Protein AF-A0A382BCA7-F1 (afdb_monomer_lite)

Structure (mmCIF, N/CA/C/O backbone):
data_AF-A0A382BCA7-F1
#
_entry.id   AF-A0A382BCA7-F1
#
loop_
_atom_site.group_PDB
_atom_site.id
_atom_site.type_symbol
_atom_site.label_atom_id
_atom_site.label_alt_id
_atom_site.label_comp_id
_atom_site.label_asym_id
_atom_site.label_entity_id
_atom_site.label_seq_id
_atom_site.pdbx_PDB_ins_code
_atom_site.Cartn_x
_atom_site.Cartn_y
_atom_site.Cartn_z
_atom_site.occupancy
_atom_site.B_iso_or_equiv
_atom_site.auth_seq_id
_atom_site.auth_comp_id
_atom_site.auth_asym_id
_atom_site.auth_atom_id
_atom_site.pdbx_PDB_model_num
ATOM 1 N N . MET A 1 1 ? -9.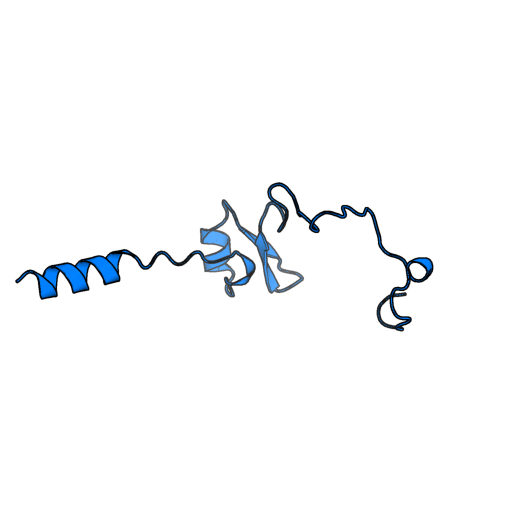547 7.074 40.753 1.00 63.34 1 MET A N 1
ATOM 2 C CA . MET A 1 1 ? -10.694 7.235 39.832 1.00 63.34 1 MET A CA 1
ATOM 3 C C . MET A 1 1 ? -10.305 7.987 38.559 1.00 63.34 1 MET A C 1
ATOM 5 O O . MET A 1 1 ? -10.296 7.360 37.513 1.00 63.34 1 MET A O 1
ATOM 9 N N . LEU A 1 2 ? -9.866 9.254 38.625 1.00 68.81 2 LEU A N 1
ATOM 10 C CA . LEU A 1 2 ? -9.496 10.051 37.434 1.00 68.81 2 LEU A CA 1
ATOM 11 C C . LEU A 1 2 ? -8.390 9.418 36.555 1.00 68.81 2 LEU A C 1
ATOM 13 O O . LEU A 1 2 ? -8.484 9.434 35.334 1.00 68.81 2 LEU A O 1
ATOM 17 N N . LYS A 1 3 ? -7.383 8.779 37.171 1.00 72.94 3 LYS A N 1
ATOM 18 C CA . LYS A 1 3 ? -6.295 8.088 36.448 1.00 72.94 3 LYS A CA 1
ATOM 19 C C . LYS A 1 3 ? -6.772 6.899 35.598 1.00 72.94 3 LYS A C 1
ATOM 21 O O . LYS A 1 3 ? -6.222 6.673 34.531 1.00 72.94 3 LYS A O 1
ATOM 26 N N . LEU A 1 4 ? -7.799 6.169 36.043 1.00 78.62 4 LEU A N 1
ATOM 27 C CA . LEU A 1 4 ? -8.359 5.025 35.306 1.00 78.62 4 LEU A CA 1
ATOM 28 C C . LEU A 1 4 ? -9.187 5.488 34.100 1.00 78.62 4 LEU A C 1
ATOM 30 O O . LEU A 1 4 ? -9.115 4.883 33.038 1.00 78.62 4 LEU A O 1
ATOM 34 N N . ILE A 1 5 ? -9.904 6.607 34.248 1.00 84.00 5 ILE A N 1
ATOM 35 C CA . ILE A 1 5 ? -10.655 7.249 33.158 1.00 84.00 5 ILE A CA 1
ATOM 36 C C . ILE A 1 5 ? -9.694 7.748 32.070 1.00 84.00 5 ILE A C 1
ATOM 38 O O . ILE A 1 5 ? -9.959 7.570 30.888 1.00 84.00 5 ILE A O 1
ATOM 42 N N . SER A 1 6 ? -8.544 8.302 32.468 1.00 80.44 6 SER A N 1
ATOM 43 C CA . SER A 1 6 ? -7.510 8.758 31.532 1.00 80.44 6 SER A CA 1
ATOM 44 C C . SER A 1 6 ? -6.914 7.621 30.692 1.00 80.44 6 SER A C 1
ATOM 46 O O . SER A 1 6 ? -6.655 7.809 29.509 1.00 80.44 6 SER A O 1
ATOM 48 N N . ILE A 1 7 ? -6.706 6.443 31.290 1.00 84.00 7 ILE A N 1
ATOM 49 C CA . ILE A 1 7 ? -6.184 5.257 30.589 1.00 84.00 7 ILE A CA 1
ATOM 50 C C . ILE A 1 7 ? -7.231 4.700 29.615 1.00 84.00 7 ILE A C 1
ATOM 52 O O . ILE A 1 7 ? -6.891 4.334 28.494 1.00 84.00 7 ILE A O 1
ATOM 56 N N . LEU A 1 8 ? -8.508 4.693 30.012 1.00 84.31 8 LEU A N 1
ATOM 57 C CA . LEU A 1 8 ? -9.613 4.259 29.155 1.00 84.31 8 LEU A CA 1
ATOM 58 C C . LEU A 1 8 ? -9.760 5.150 27.909 1.00 84.31 8 LEU A C 1
ATOM 60 O O . LEU A 1 8 ? -10.003 4.642 26.820 1.00 84.31 8 LEU A O 1
ATOM 64 N N . LEU A 1 9 ? -9.561 6.465 28.054 1.00 82.88 9 LEU A N 1
ATOM 65 C CA . LEU A 1 9 ? -9.648 7.414 26.941 1.00 82.88 9 LEU A CA 1
ATOM 66 C C . LEU A 1 9 ? -8.549 7.195 25.884 1.00 82.88 9 LEU A C 1
ATOM 68 O O . LEU A 1 9 ? -8.814 7.306 24.694 1.00 82.88 9 LEU A O 1
ATOM 72 N N . LEU A 1 10 ? -7.329 6.851 26.313 1.00 80.50 10 LEU A N 1
ATOM 73 C CA . LEU A 1 10 ? -6.192 6.580 25.419 1.00 80.50 10 LEU A CA 1
ATOM 74 C C . LEU A 1 10 ? -6.388 5.313 24.576 1.00 80.50 10 LEU A C 1
ATOM 76 O O . LEU A 1 10 ? -5.918 5.245 23.440 1.00 80.50 10 LEU A O 1
ATOM 80 N N . PHE A 1 11 ? -7.107 4.327 25.112 1.00 78.06 11 PHE A N 1
ATOM 81 C CA . PHE A 1 11 ? -7.422 3.092 24.397 1.00 78.06 11 PHE A CA 1
ATOM 82 C C . PHE A 1 11 ? -8.472 3.307 23.295 1.00 78.06 11 PHE A C 1
ATOM 84 O O . PHE A 1 11 ? -8.453 2.623 22.280 1.00 78.06 11 PHE A O 1
ATOM 91 N N . LEU A 1 12 ? -9.360 4.290 23.470 1.00 77.88 12 LEU A N 1
ATOM 92 C CA . LEU A 1 12 ? -10.404 4.642 22.500 1.00 77.88 12 LEU A CA 1
ATOM 93 C C . LEU A 1 12 ? -9.886 5.493 21.325 1.00 77.88 12 LEU A C 1
ATOM 95 O O . LEU A 1 12 ? -10.599 5.662 20.343 1.00 77.88 12 LEU A O 1
ATOM 99 N N . LEU A 1 13 ? -8.662 6.024 21.413 1.00 76.62 13 LEU A N 1
ATOM 100 C CA . LEU A 1 13 ? -8.033 6.862 20.380 1.00 76.62 13 LEU A CA 1
ATOM 101 C C . LEU A 1 13 ? -7.280 6.061 19.304 1.00 76.62 13 LEU A C 1
ATOM 103 O O . LEU A 1 13 ? -6.679 6.654 18.413 1.00 76.62 13 LEU A O 1
ATOM 107 N N . GLN A 1 14 ? -7.283 4.730 19.380 1.00 68.62 14 GLN A N 1
ATOM 108 C CA . GLN A 1 14 ? -6.581 3.885 18.417 1.00 68.62 14 GLN A CA 1
ATOM 109 C C . GLN A 1 14 ? -7.463 3.682 17.175 1.00 68.62 14 GLN A C 1
ATOM 111 O O . GLN A 1 14 ? -8.177 2.688 17.068 1.00 68.62 14 GLN A O 1
ATOM 116 N N . ILE A 1 15 ? -7.446 4.645 16.255 1.00 67.56 15 ILE A N 1
ATOM 117 C CA . ILE A 1 15 ? -8.003 4.468 14.909 1.00 67.56 15 ILE A CA 1
ATOM 118 C C . ILE A 1 15 ? -6.834 4.075 14.008 1.00 67.56 15 ILE A C 1
ATOM 120 O O . ILE A 1 15 ? -5.905 4.859 13.828 1.00 67.56 15 ILE A O 1
ATOM 124 N N . ILE A 1 16 ? -6.858 2.849 13.490 1.00 64.06 16 ILE A N 1
ATOM 125 C CA . ILE A 1 16 ? -5.872 2.353 12.527 1.00 64.06 16 ILE A CA 1
ATOM 126 C C . ILE A 1 16 ? -6.541 2.436 11.157 1.00 64.06 16 ILE A C 1
ATOM 128 O O . ILE A 1 16 ? -7.598 1.835 10.965 1.00 64.06 16 ILE A O 1
ATOM 132 N N . TYR A 1 17 ? -5.967 3.212 10.243 1.00 64.38 17 TYR A N 1
ATOM 133 C CA . TYR A 1 17 ? -6.370 3.215 8.840 1.00 64.38 17 TYR A CA 1
ATOM 134 C C . TYR A 1 17 ? -5.520 2.156 8.140 1.00 64.38 17 TYR A C 1
ATOM 136 O O . TYR A 1 17 ? -4.295 2.235 8.211 1.00 64.38 17 TYR A O 1
ATOM 144 N N . ALA A 1 18 ? -6.156 1.136 7.570 1.00 66.19 18 ALA A N 1
ATOM 145 C CA . ALA A 1 18 ? -5.471 0.163 6.728 1.00 66.19 18 ALA A CA 1
ATOM 146 C C . ALA A 1 18 ? -5.588 0.648 5.288 1.00 66.19 18 ALA A C 1
ATOM 148 O O . ALA A 1 18 ? -6.698 0.943 4.840 1.00 66.19 18 ALA A O 1
ATOM 149 N N . ASP A 1 19 ? -4.460 0.768 4.601 1.00 79.81 19 ASP A N 1
ATOM 150 C CA . ASP A 1 19 ? -4.471 1.055 3.175 1.00 79.81 19 ASP A CA 1
ATOM 151 C C . ASP A 1 19 ? -4.768 -0.245 2.405 1.00 79.81 19 ASP A C 1
ATOM 153 O O . ASP A 1 19 ? -4.496 -1.340 2.909 1.00 79.81 19 ASP A O 1
ATOM 157 N N . CYS A 1 20 ? -5.333 -0.169 1.197 1.00 85.31 20 CYS A N 1
ATOM 158 C CA . CYS A 1 20 ? -5.631 -1.378 0.410 1.00 85.31 20 CYS A CA 1
ATOM 159 C C . CYS A 1 20 ? -4.396 -2.294 0.233 1.00 85.31 20 CYS A C 1
ATOM 161 O O . CYS A 1 20 ? -4.539 -3.503 0.426 1.00 85.31 20 CYS A O 1
ATOM 163 N N . PRO A 1 21 ? -3.173 -1.768 -0.009 1.00 82.50 21 PRO A N 1
ATOM 164 C CA . PRO A 1 21 ? -1.953 -2.578 -0.100 1.00 82.50 21 PRO A CA 1
ATOM 165 C C . PRO A 1 21 ? -1.570 -3.333 1.181 1.00 82.50 21 PRO A C 1
ATOM 167 O O . PRO A 1 21 ? -0.828 -4.314 1.109 1.00 82.50 21 PRO A O 1
ATOM 170 N N . ASP A 1 22 ? -2.065 -2.912 2.350 1.00 85.25 22 ASP A N 1
ATOM 171 C CA . ASP A 1 22 ? -1.825 -3.613 3.617 1.00 85.25 22 ASP A CA 1
ATOM 172 C C . ASP A 1 22 ? -2.662 -4.903 3.729 1.00 85.25 22 ASP A C 1
ATOM 174 O O . ASP A 1 22 ? -2.414 -5.750 4.596 1.00 85.25 22 ASP A O 1
ATOM 178 N N . ILE A 1 23 ? -3.659 -5.078 2.853 1.00 87.69 23 ILE A N 1
ATOM 179 C CA . ILE A 1 23 ? -4.542 -6.241 2.821 1.00 87.69 23 ILE A CA 1
ATOM 180 C C . ILE A 1 23 ? -3.899 -7.355 1.986 1.00 87.69 23 ILE A C 1
ATOM 182 O O . ILE A 1 23 ? -3.880 -7.332 0.757 1.00 87.69 23 ILE A O 1
ATOM 186 N N . LEU A 1 24 ? -3.402 -8.381 2.679 1.00 88.00 24 LEU A N 1
ATOM 187 C CA . LEU A 1 24 ? -2.651 -9.491 2.078 1.00 88.00 24 LEU A CA 1
ATOM 188 C C . LEU A 1 24 ? -3.521 -10.676 1.630 1.00 88.00 2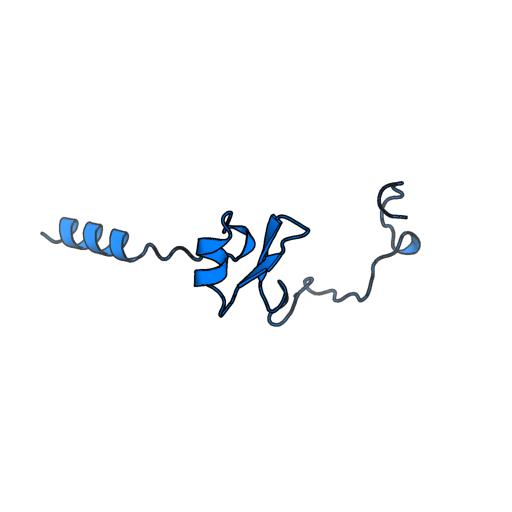4 LEU A C 1
ATOM 190 O O . LEU A 1 24 ? -2.989 -11.664 1.120 1.00 88.00 24 LEU A O 1
ATOM 194 N N . ASP A 1 25 ? -4.835 -10.623 1.851 1.00 88.88 25 ASP A N 1
ATOM 195 C CA . ASP A 1 25 ? -5.743 -11.713 1.508 1.00 88.88 25 ASP A CA 1
ATOM 196 C C . ASP A 1 25 ? -6.947 -11.244 0.683 1.00 88.88 25 ASP A C 1
ATOM 198 O O . ASP A 1 25 ? -7.532 -10.185 0.917 1.00 88.88 25 ASP A O 1
ATOM 202 N N . GLN A 1 26 ? -7.324 -12.074 -0.290 1.00 90.69 26 GLN A N 1
ATOM 203 C CA . GLN A 1 26 ? -8.391 -11.775 -1.240 1.00 90.69 26 GLN A CA 1
ATOM 204 C C . GLN A 1 26 ? -9.750 -11.569 -0.558 1.00 90.69 26 GLN A C 1
ATOM 206 O O . GLN A 1 26 ? -10.496 -10.679 -0.950 1.00 90.69 26 GLN A O 1
ATOM 211 N N . ALA A 1 27 ? -10.081 -12.363 0.463 1.00 93.31 27 ALA A N 1
ATOM 212 C CA . ALA A 1 27 ? -11.397 -12.306 1.096 1.00 93.31 27 ALA A CA 1
ATOM 213 C C . ALA A 1 27 ? -11.595 -10.994 1.873 1.00 93.31 27 ALA A C 1
ATOM 215 O O . ALA A 1 27 ? -12.664 -10.389 1.819 1.00 93.31 27 ALA A O 1
ATOM 216 N N . THR A 1 28 ? -10.553 -10.530 2.560 1.00 89.38 28 THR A N 1
ATOM 217 C CA . THR A 1 28 ? -10.535 -9.232 3.233 1.00 89.38 28 THR A CA 1
ATOM 218 C C . THR A 1 28 ? -10.502 -8.094 2.218 1.00 89.38 28 THR A C 1
ATOM 220 O O . THR A 1 28 ? -11.157 -7.081 2.439 1.00 89.38 28 THR A O 1
ATOM 223 N N . CYS A 1 29 ? -9.811 -8.254 1.086 1.00 91.31 29 CYS A N 1
ATOM 224 C CA . CYS A 1 29 ? -9.810 -7.247 0.023 1.00 91.31 29 CYS A CA 1
A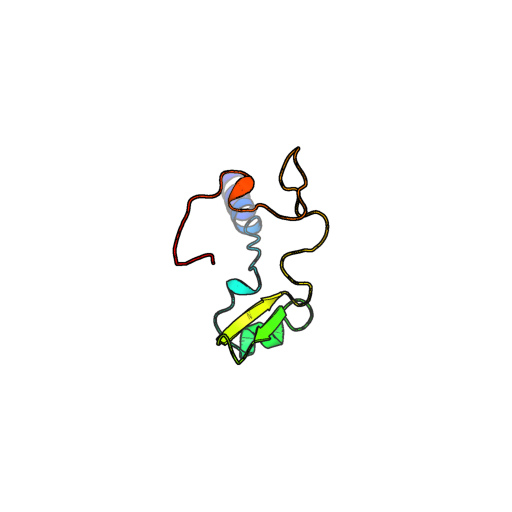TOM 225 C C . CYS A 1 29 ? -11.215 -7.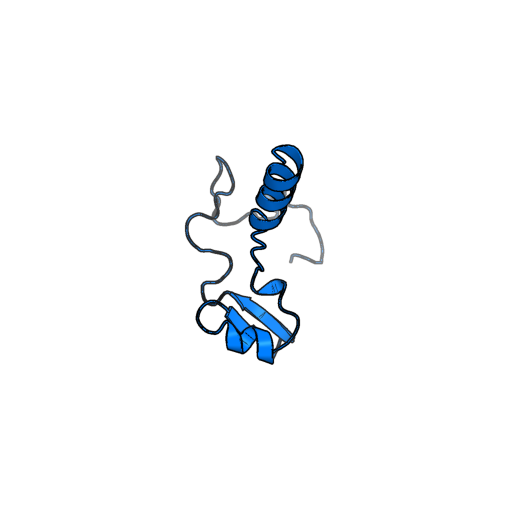062 -0.573 1.00 91.31 29 CYS A C 1
ATOM 227 O O . CYS A 1 29 ? -11.707 -5.943 -0.678 1.00 91.31 29 CYS A O 1
ATOM 229 N N . GLU A 1 30 ? -11.904 -8.166 -0.878 1.00 90.69 30 GLU A N 1
ATOM 230 C CA . GLU A 1 30 ? -13.281 -8.163 -1.388 1.00 90.69 30 GLU A CA 1
ATOM 231 C C . GLU A 1 30 ? -14.287 -7.612 -0.368 1.00 90.69 30 GLU A C 1
ATOM 233 O O . GLU A 1 30 ? -15.265 -6.970 -0.750 1.00 90.69 30 GLU A O 1
ATOM 238 N N . TYR A 1 31 ? -14.047 -7.816 0.931 1.00 89.56 31 TYR A N 1
ATOM 239 C CA . TYR A 1 31 ? -14.857 -7.207 1.989 1.00 89.56 31 TYR A CA 1
ATOM 240 C C . TYR A 1 31 ? -14.813 -5.671 1.937 1.00 89.56 31 TYR A C 1
ATOM 242 O O . TYR A 1 31 ? -15.827 -5.022 2.189 1.00 89.56 31 TYR A O 1
ATOM 250 N N . TRP A 1 32 ? -13.670 -5.094 1.560 1.00 87.94 32 TRP A N 1
ATOM 251 C CA . TRP A 1 32 ? -13.492 -3.656 1.337 1.00 87.94 32 TRP A CA 1
ATOM 252 C C . TRP A 1 32 ? -13.696 -3.253 -0.130 1.00 87.94 32 TRP A C 1
ATOM 254 O O . TRP A 1 32 ? -13.158 -2.239 -0.566 1.00 87.94 32 TRP A O 1
ATOM 264 N N . GLY A 1 33 ? -14.508 -4.008 -0.878 1.00 86.12 33 GLY A N 1
ATOM 265 C CA . GLY A 1 33 ? -14.766 -3.814 -2.310 1.00 86.12 33 GLY A CA 1
ATOM 266 C C . GLY A 1 33 ? -15.337 -2.450 -2.721 1.00 86.12 33 GLY A C 1
ATOM 267 O O . GLY A 1 33 ? -15.401 -2.160 -3.910 1.00 86.12 33 GLY A O 1
ATOM 268 N N . ASP A 1 34 ? -15.745 -1.615 -1.763 1.00 83.88 34 ASP A N 1
ATOM 269 C CA . ASP A 1 34 ? -16.131 -0.218 -2.005 1.00 83.88 34 ASP A CA 1
ATOM 270 C C . ASP A 1 34 ? -14.914 0.710 -2.209 1.00 83.88 34 ASP A C 1
ATOM 272 O O . ASP A 1 34 ? -15.058 1.792 -2.771 1.00 83.88 34 ASP A O 1
ATOM 276 N N . TYR A 1 35 ? -13.726 0.296 -1.755 1.00 84.62 35 TYR A N 1
ATOM 277 C CA . TYR A 1 35 ? -12.488 1.087 -1.774 1.00 84.62 35 TYR A CA 1
ATOM 278 C C . TYR A 1 35 ? -11.319 0.355 -2.440 1.00 84.62 35 TYR A C 1
ATOM 280 O O . TYR A 1 35 ? -10.440 0.990 -3.023 1.00 84.62 35 TYR A O 1
ATOM 288 N N . CYS A 1 36 ? -11.306 -0.976 -2.362 1.00 89.38 36 CYS A N 1
ATOM 289 C CA . CYS A 1 36 ? -10.200 -1.816 -2.795 1.00 89.38 36 CYS A CA 1
ATOM 290 C C . CYS A 1 36 ? -10.639 -2.861 -3.828 1.00 89.38 36 CYS A C 1
ATOM 292 O O . CYS A 1 36 ? -11.750 -3.384 -3.783 1.00 89.38 36 CYS A O 1
ATOM 294 N N . GLN A 1 37 ? -9.737 -3.215 -4.737 1.00 91.38 37 GLN A N 1
ATOM 295 C CA . GLN A 1 37 ? -9.904 -4.254 -5.741 1.00 91.38 37 GLN A CA 1
ATOM 296 C C . GLN A 1 37 ? -8.755 -5.255 -5.661 1.00 91.38 37 GLN A C 1
ATOM 298 O O . GLN A 1 37 ? -7.581 -4.898 -5.613 1.00 91.38 37 GLN A O 1
ATOM 303 N N . TRP A 1 38 ? -9.098 -6.540 -5.706 1.00 93.50 38 TRP A N 1
ATOM 304 C CA . TRP A 1 38 ? -8.101 -7.598 -5.789 1.00 93.50 38 TRP A CA 1
ATOM 305 C C . TRP A 1 38 ? -7.562 -7.734 -7.217 1.00 93.50 38 TRP A C 1
ATOM 307 O O . TRP A 1 38 ? -8.321 -7.989 -8.156 1.00 93.50 38 TRP A O 1
ATOM 317 N N . ASN A 1 39 ? -6.244 -7.624 -7.370 1.00 89.44 39 ASN A N 1
ATOM 318 C CA . ASN A 1 39 ? -5.538 -7.882 -8.614 1.00 89.44 39 ASN A CA 1
ATOM 319 C C . ASN A 1 39 ? -4.951 -9.301 -8.594 1.00 89.44 39 ASN A C 1
ATOM 321 O O . ASN A 1 39 ? -3.976 -9.602 -7.903 1.00 89.44 39 ASN A O 1
ATOM 325 N N . SER A 1 40 ? -5.547 -10.201 -9.380 1.00 90.88 40 SER A N 1
ATOM 326 C CA . SER A 1 40 ? -5.107 -11.598 -9.468 1.00 90.88 40 SER A CA 1
ATOM 327 C C . SER A 1 40 ? -3.775 -11.788 -10.199 1.00 90.88 40 SER A C 1
ATOM 329 O O . SER A 1 40 ? -3.144 -12.828 -10.032 1.00 90.88 40 SER A O 1
ATOM 331 N N . GLU A 1 41 ? -3.352 -10.823 -11.021 1.00 89.38 41 GLU A N 1
ATOM 332 C CA . GLU A 1 41 ? -2.088 -10.893 -11.763 1.00 89.38 41 GLU A CA 1
ATOM 333 C C . GLU A 1 41 ? -0.899 -10.570 -10.853 1.00 89.38 41 GLU A C 1
ATOM 335 O O . GLU A 1 41 ? 0.119 -11.262 -10.890 1.00 89.38 41 GLU A O 1
ATOM 340 N N . THR A 1 42 ? -1.050 -9.560 -9.991 1.00 87.88 42 THR A N 1
ATOM 341 C CA . THR A 1 42 ? -0.029 -9.138 -9.017 1.00 87.88 42 THR A CA 1
ATOM 342 C C . THR A 1 42 ? -0.181 -9.826 -7.657 1.00 87.88 42 THR A C 1
ATOM 344 O O . THR A 1 42 ? 0.742 -9.767 -6.841 1.00 87.88 42 THR A O 1
ATOM 347 N N . SER A 1 43 ? -1.304 -10.527 -7.436 1.00 89.62 43 SER A N 1
ATOM 348 C CA . SER A 1 43 ? -1.701 -11.132 -6.154 1.00 89.62 43 SER A CA 1
ATOM 349 C C . SER A 1 43 ? -1.710 -10.117 -5.006 1.00 89.62 43 SER A C 1
ATOM 351 O O . SER A 1 43 ? -1.223 -10.407 -3.913 1.00 89.62 43 SER A O 1
ATOM 353 N N . GLN A 1 44 ? -2.216 -8.913 -5.280 1.00 88.44 44 GLN A N 1
ATOM 354 C CA . GLN A 1 44 ? -2.227 -7.778 -4.356 1.00 88.44 44 GLN A CA 1
ATOM 355 C C . GLN A 1 44 ? -3.595 -7.093 -4.343 1.00 88.44 44 GLN A C 1
ATOM 357 O O . GLN A 1 44 ? -4.357 -7.169 -5.307 1.00 88.44 44 GLN A O 1
ATOM 362 N N . CYS A 1 45 ? -3.902 -6.433 -3.230 1.00 90.75 45 CYS A N 1
ATOM 363 C CA . CYS A 1 45 ? -5.084 -5.598 -3.085 1.00 90.75 45 CYS A CA 1
ATOM 364 C C . CYS A 1 45 ? -4.711 -4.145 -3.409 1.00 90.75 45 CYS A C 1
ATOM 366 O O . CYS A 1 45 ? -3.813 -3.571 -2.796 1.00 90.75 45 CYS A O 1
ATOM 368 N N . GLU A 1 46 ? -5.369 -3.565 -4.405 1.00 89.25 46 GLU A N 1
ATOM 369 C CA . GLU A 1 46 ? -5.080 -2.236 -4.948 1.00 89.25 46 GLU A CA 1
ATOM 370 C C . GLU A 1 46 ? -6.277 -1.315 -4.688 1.00 89.25 46 GLU A C 1
ATOM 372 O O . GLU A 1 46 ? -7.417 -1.771 -4.650 1.00 89.25 46 GLU A O 1
ATOM 377 N N . SER A 1 47 ? -6.057 -0.019 -4.486 1.00 86.81 47 SER A N 1
ATOM 378 C CA . SER A 1 47 ? -7.164 0.936 -4.335 1.00 86.81 47 SER A CA 1
ATOM 379 C C . SER A 1 47 ? -7.885 1.123 -5.674 1.00 86.81 47 SER A C 1
ATOM 381 O O . SER A 1 47 ? -7.230 1.289 -6.703 1.00 86.81 47 SER A O 1
ATOM 383 N N . ILE A 1 48 ? -9.223 1.128 -5.671 1.00 83.00 48 ILE A N 1
ATOM 384 C CA . ILE A 1 48 ? -10.046 1.233 -6.897 1.00 83.00 48 ILE A CA 1
ATOM 385 C C . ILE A 1 48 ? -9.773 2.541 -7.646 1.00 83.00 48 ILE A C 1
ATOM 387 O O . ILE A 1 48 ? -9.746 2.561 -8.875 1.00 83.00 48 ILE A O 1
ATOM 391 N N . ASP A 1 49 ? -9.512 3.617 -6.907 1.00 69.06 49 ASP A N 1
ATOM 392 C CA . ASP A 1 49 ? -9.245 4.940 -7.474 1.00 69.06 49 ASP A CA 1
ATOM 393 C C . ASP A 1 49 ? -7.771 5.145 -7.874 1.00 69.06 49 ASP A C 1
ATOM 395 O O . ASP A 1 49 ? -7.364 6.249 -8.240 1.00 69.06 49 ASP A O 1
ATOM 399 N N . GLY A 1 50 ? -6.944 4.092 -7.810 1.00 54.50 50 GLY A N 1
ATOM 400 C CA . GLY A 1 50 ? -5.493 4.241 -7.799 1.00 54.50 50 GLY A CA 1
ATOM 401 C C . GLY A 1 50 ? -5.051 5.029 -6.560 1.00 54.50 50 GLY A C 1
ATOM 402 O O . GLY A 1 50 ? -5.834 5.709 -5.903 1.00 54.50 50 GLY A O 1
ATOM 403 N N . GLY A 1 51 ? -3.782 4.951 -6.178 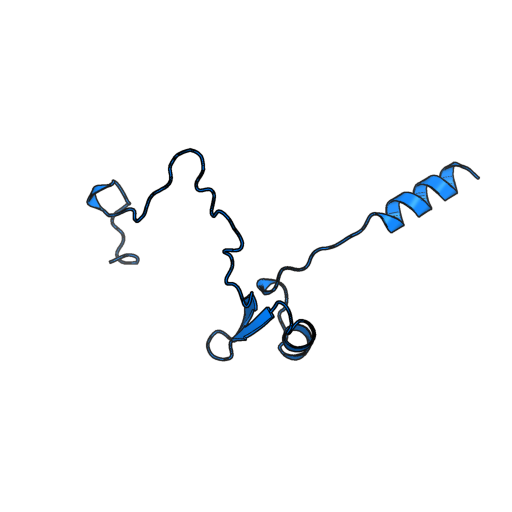1.00 48.06 51 GLY A N 1
ATOM 404 C CA . GLY A 1 51 ? -3.225 5.817 -5.129 1.00 48.06 51 GLY A CA 1
ATOM 405 C C . GLY A 1 51 ? -3.111 7.277 -5.589 1.00 48.06 51 GLY A C 1
ATOM 406 O O . GLY A 1 51 ? -2.013 7.815 -5.618 1.00 48.06 51 GLY A O 1
ATOM 407 N N . GLY A 1 52 ? -4.218 7.882 -6.021 1.00 46.44 52 GLY A N 1
ATOM 408 C CA . GLY A 1 52 ? -4.289 9.183 -6.678 1.00 46.44 52 GLY A CA 1
ATOM 409 C C . GLY A 1 52 ? -5.643 9.854 -6.462 1.00 46.44 52 GLY A C 1
ATOM 410 O O . GLY A 1 52 ? -6.202 10.443 -7.382 1.00 46.44 52 GLY A O 1
ATOM 411 N N . GLY A 1 53 ? -6.195 9.743 -5.254 1.00 40.88 53 GLY A N 1
ATOM 412 C CA . GLY A 1 53 ? -7.264 10.634 -4.826 1.00 40.88 53 GLY A CA 1
ATOM 413 C C . GLY A 1 53 ? -6.683 12.018 -4.556 1.00 40.88 53 GLY A C 1
ATOM 414 O O . GLY A 1 53 ? -6.017 12.178 -3.543 1.00 40.88 53 GLY A O 1
ATOM 415 N N . ASP A 1 54 ? -6.954 12.956 -5.469 1.00 45.62 54 ASP A N 1
ATOM 416 C CA . ASP A 1 54 ? -6.820 14.419 -5.339 1.00 45.62 54 ASP A CA 1
ATOM 417 C C . ASP A 1 54 ? -5.414 14.913 -4.922 1.00 45.62 54 ASP A C 1
ATOM 419 O O . ASP A 1 54 ? -5.006 14.802 -3.771 1.00 45.62 54 ASP A O 1
ATOM 423 N N . ASP A 1 55 ? -4.676 15.486 -5.876 1.00 51.03 55 ASP A N 1
ATOM 424 C CA . ASP A 1 55 ? -3.339 16.073 -5.702 1.00 51.03 55 ASP A CA 1
ATOM 425 C C . ASP A 1 55 ? -2.239 15.088 -5.264 1.00 51.03 55 ASP A C 1
ATOM 427 O O . ASP A 1 55 ? -1.850 14.998 -4.098 1.00 51.03 55 ASP A O 1
ATOM 431 N N . THR A 1 56 ? -1.589 14.429 -6.235 1.00 54.47 56 THR A N 1
ATOM 432 C CA . THR A 1 56 ? -0.177 14.067 -6.025 1.00 54.47 56 THR A CA 1
ATOM 433 C C . THR A 1 56 ? 0.624 15.370 -5.967 1.00 54.47 56 THR A C 1
ATOM 435 O O . THR A 1 56 ? 1.167 15.831 -6.966 1.00 54.47 56 THR A O 1
ATOM 438 N N . GLU A 1 57 ? 0.642 16.013 -4.800 1.00 57.75 57 GLU A N 1
ATOM 439 C CA . GLU A 1 57 ? 1.414 17.223 -4.547 1.00 57.75 57 GLU A CA 1
ATOM 440 C C . GLU A 1 57 ? 2.897 16.830 -4.524 1.00 57.75 57 GLU A C 1
ATOM 442 O O . GLU A 1 57 ? 3.455 16.441 -3.497 1.00 57.75 57 GLU A O 1
ATOM 447 N N . TYR A 1 58 ? 3.569 16.929 -5.674 1.00 59.97 58 TYR A N 1
ATOM 448 C CA . TYR A 1 58 ? 5.015 16.698 -5.823 1.00 59.97 58 TYR A CA 1
ATOM 449 C C . TYR A 1 58 ? 5.877 17.759 -5.090 1.00 59.97 58 TYR A C 1
ATOM 451 O O . TYR A 1 58 ? 7.085 17.876 -5.313 1.00 59.97 58 TYR A O 1
ATOM 459 N N . GLY A 1 59 ? 5.277 18.541 -4.186 1.00 60.81 59 GLY A N 1
ATOM 460 C CA . GLY A 1 59 ? 5.838 19.759 -3.616 1.00 60.81 59 GLY A CA 1
ATOM 461 C C . GLY A 1 59 ? 5.690 20.946 -4.580 1.00 60.81 59 GLY A C 1
ATOM 462 O O . GLY A 1 59 ? 4.891 20.892 -5.508 1.00 60.81 59 GLY A O 1
ATOM 463 N N . PRO A 1 60 ? 6.462 22.038 -4.421 1.00 62.69 60 PRO A N 1
ATOM 464 C CA . PRO A 1 60 ? 6.313 23.260 -5.227 1.00 62.69 60 PRO A CA 1
ATOM 465 C C . PRO A 1 60 ? 6.644 23.095 -6.725 1.00 62.69 60 PRO A C 1
ATOM 467 O O . PRO A 1 60 ? 6.661 24.086 -7.457 1.00 62.69 60 PRO A O 1
ATOM 470 N N . TYR A 1 61 ? 6.951 21.878 -7.173 1.00 62.34 61 TYR A N 1
ATOM 471 C CA . TYR A 1 61 ? 7.311 21.554 -8.544 1.00 62.34 61 TYR A CA 1
ATOM 472 C C . TYR A 1 61 ? 6.441 20.397 -9.037 1.00 62.34 61 TYR A C 1
ATOM 474 O O . TYR A 1 61 ? 6.757 19.232 -8.808 1.00 62.34 61 TYR A O 1
ATOM 482 N N . GLU A 1 62 ? 5.360 20.726 -9.736 1.00 68.25 62 GLU A N 1
ATOM 483 C CA . GLU A 1 62 ? 4.635 19.759 -10.559 1.00 68.25 62 GLU A CA 1
ATOM 484 C C . GLU A 1 62 ? 5.428 19.485 -11.844 1.00 68.25 62 GLU A C 1
ATOM 486 O O . GLU A 1 62 ? 5.969 20.407 -12.464 1.00 68.25 62 GLU A O 1
ATOM 491 N N . PHE A 1 63 ? 5.518 18.217 -12.243 1.00 73.31 63 PHE A N 1
ATOM 492 C CA . PHE A 1 63 ? 6.166 17.799 -13.483 1.00 73.31 63 PHE A CA 1
ATOM 493 C C . PHE A 1 63 ? 5.355 16.692 -14.159 1.00 73.31 63 PHE A C 1
ATOM 495 O O . PHE A 1 63 ? 4.862 15.787 -13.492 1.00 73.31 63 PHE A O 1
ATOM 502 N N . ASP A 1 64 ? 5.260 16.737 -15.490 1.00 71.69 64 ASP A N 1
ATOM 503 C CA . ASP A 1 64 ? 4.593 15.683 -16.269 1.00 71.69 64 ASP A CA 1
ATOM 504 C C . ASP A 1 64 ? 5.472 14.425 -16.394 1.00 71.69 64 ASP A C 1
ATOM 506 O O . ASP A 1 64 ? 4.981 13.299 -16.366 1.00 71.69 64 ASP A O 1
ATOM 510 N N . SER A 1 65 ? 6.792 14.599 -16.540 1.00 75.81 65 SER A N 1
ATOM 511 C CA . SER A 1 65 ? 7.765 13.501 -16.621 1.00 75.81 65 SER A CA 1
ATOM 512 C C . SER A 1 65 ? 9.192 13.995 -16.369 1.00 75.81 65 SER A C 1
ATOM 514 O O . SER A 1 65 ? 9.521 15.108 -16.774 1.00 75.81 65 SER A O 1
ATOM 516 N N . ILE A 1 66 ? 10.047 13.153 -15.778 1.00 79.00 66 ILE A N 1
ATOM 517 C CA . ILE A 1 66 ? 11.498 13.381 -15.649 1.00 79.00 66 ILE A CA 1
ATOM 518 C C . ILE A 1 66 ? 12.222 12.386 -16.559 1.00 79.00 66 ILE A C 1
ATOM 520 O O . ILE A 1 66 ? 11.973 11.183 -16.505 1.00 79.00 66 ILE A O 1
ATOM 524 N N . THR A 1 67 ? 13.127 12.886 -17.392 1.00 82.56 67 THR A N 1
ATOM 525 C CA . THR A 1 67 ? 13.909 12.106 -18.359 1.00 82.56 67 THR A CA 1
ATOM 526 C C . THR A 1 67 ? 15.396 12.061 -17.987 1.00 82.56 67 THR A C 1
ATOM 528 O O . THR A 1 67 ? 15.862 12.780 -17.103 1.00 82.56 67 THR A O 1
ATOM 531 N N . GLN A 1 68 ? 16.188 11.241 -18.689 1.00 78.69 68 GLN A N 1
ATOM 532 C CA . GLN A 1 68 ? 17.655 11.227 -18.534 1.00 78.69 68 GLN A CA 1
ATOM 533 C C . GLN A 1 68 ? 18.285 12.596 -18.848 1.00 78.69 68 GLN A C 1
ATOM 535 O O . GLN A 1 68 ? 19.245 13.001 -18.194 1.00 78.69 68 GLN A O 1
ATOM 540 N N . SER A 1 69 ? 17.710 13.366 -19.783 1.00 81.25 69 SER A N 1
ATOM 541 C CA . SER A 1 69 ? 18.159 14.740 -20.055 1.00 81.25 69 SER A CA 1
ATOM 542 C C . SER A 1 69 ? 17.910 15.711 -18.901 1.00 81.25 69 SER A C 1
ATOM 544 O O . SER A 1 69 ? 18.619 16.711 -18.804 1.00 81.25 69 SER A O 1
ATOM 546 N N . ASP A 1 70 ? 16.972 15.399 -18.005 1.00 84.75 70 ASP A N 1
ATOM 547 C CA . ASP A 1 70 ? 16.669 16.206 -16.818 1.00 84.75 70 ASP A CA 1
ATOM 548 C C . ASP A 1 70 ? 17.591 15.869 -15.630 1.00 84.75 70 ASP A C 1
ATOM 550 O O . ASP A 1 70 ? 17.441 16.415 -14.538 1.00 84.75 70 ASP A O 1
ATOM 554 N N . GLY A 1 71 ? 18.577 14.986 -15.837 1.00 82.31 71 GLY A N 1
ATOM 555 C CA . GLY A 1 71 ? 19.571 14.607 -14.831 1.00 82.31 71 GLY A CA 1
ATOM 556 C C . GLY A 1 71 ? 19.239 13.329 -14.060 1.00 82.31 71 GLY A C 1
ATOM 557 O O . GLY A 1 71 ? 19.893 13.044 -13.053 1.00 82.31 71 GLY A O 1
ATOM 558 N N . MET A 1 72 ? 18.254 12.548 -14.515 1.00 81.00 72 MET A N 1
ATOM 559 C CA . MET A 1 72 ? 17.991 11.211 -13.978 1.00 81.00 72 MET A CA 1
ATOM 560 C C . MET A 1 72 ? 19.196 10.291 -14.230 1.00 81.00 72 MET A C 1
ATOM 562 O O . MET A 1 72 ? 19.769 10.290 -15.316 1.00 81.00 72 MET A O 1
ATOM 566 N N . GLN A 1 73 ? 19.599 9.518 -13.217 1.00 82.06 73 GLN A N 1
ATOM 567 C CA . GLN A 1 73 ? 20.758 8.628 -13.315 1.00 82.06 73 GLN A CA 1
ATOM 568 C C . GLN A 1 73 ? 20.554 7.571 -14.410 1.00 82.06 73 GLN A C 1
ATOM 570 O O . GLN A 1 73 ? 19.556 6.850 -14.395 1.00 82.06 73 GLN A O 1
ATOM 575 N N . ASP A 1 74 ? 21.547 7.423 -15.291 1.00 79.19 74 ASP A N 1
ATOM 576 C CA . ASP A 1 74 ? 21.578 6.337 -16.270 1.00 79.19 74 ASP A CA 1
ATOM 577 C C . ASP A 1 74 ? 21.602 4.981 -15.559 1.00 79.19 74 ASP A C 1
ATOM 579 O O . ASP A 1 74 ? 22.546 4.639 -14.840 1.00 79.19 74 ASP A O 1
ATOM 583 N N . SER A 1 75 ? 20.552 4.195 -15.778 1.00 75.38 75 SER A N 1
ATOM 584 C CA . SER A 1 75 ? 20.424 2.845 -15.248 1.00 75.38 75 SER A CA 1
ATOM 585 C C . SER A 1 75 ? 19.749 1.944 -16.278 1.00 75.38 75 SER A C 1
ATOM 587 O O . SER A 1 75 ? 18.728 2.325 -16.848 1.00 75.38 75 SER A O 1
ATOM 589 N N . PRO A 1 76 ? 20.244 0.710 -16.479 1.00 75.69 76 PRO A N 1
ATOM 590 C CA . PRO A 1 76 ? 19.626 -0.249 -17.393 1.00 75.69 76 PRO A CA 1
ATOM 591 C C . PRO A 1 76 ? 18.245 -0.737 -16.925 1.00 75.69 76 PRO A C 1
ATOM 593 O O . PRO A 1 76 ? 17.589 -1.475 -17.652 1.00 75.69 76 PRO A O 1
ATOM 596 N N . LEU A 1 77 ? 17.820 -0.371 -15.711 1.00 69.56 77 LEU A N 1
ATOM 597 C CA . LEU A 1 77 ? 16.504 -0.706 -15.162 1.00 69.56 77 LEU A CA 1
ATOM 598 C C . LEU A 1 77 ? 15.401 0.267 -15.606 1.00 69.56 77 LEU A C 1
ATOM 600 O O . LEU A 1 77 ? 14.228 -0.070 -15.481 1.00 69.56 77 LEU A O 1
ATOM 604 N N . TYR A 1 78 ? 15.770 1.447 -16.114 1.00 60.31 78 TYR A N 1
ATOM 605 C CA . TYR A 1 78 ? 14.846 2.502 -16.533 1.00 60.31 78 TYR A CA 1
ATOM 606 C C . TYR A 1 78 ? 15.283 2.990 -17.923 1.00 60.31 78 TYR A C 1
ATOM 608 O O . TYR A 1 78 ? 16.011 3.977 -18.049 1.00 60.31 78 TYR A O 1
ATOM 616 N N . ALA A 1 79 ? 14.925 2.210 -18.948 1.00 59.56 79 ALA A N 1
ATOM 617 C CA . ALA A 1 79 ? 15.262 2.438 -20.355 1.00 59.56 79 ALA A CA 1
ATOM 618 C C . ALA A 1 79 ? 14.031 2.852 -21.165 1.00 59.56 79 ALA A C 1
ATOM 620 O O . ALA A 1 79 ? 12.946 2.288 -20.898 1.00 59.56 79 ALA A O 1
#

Foldseek 3Di:
DVVVVVVVVVVVPDDDDDDQQNDQDDVVLVVVVVFWDQDPVVSGIAGPVGVDDDDPCPDPDDDPDDDVVNVPDDDPVPD

pLDDT: mean 76.73, std 12.94, range [40.88, 93.5]

Organism: NCBI:txid408172

Secondary structure (DSSP, 8-state):
-HHHHHHHHHHTT--PPPPGGG--SHHHHHHTTTTEEEETTTTEEEETT-S-SS----SS---S---GGGTPPP-TT--

Sequence (79 aa):
MLKLISILLLFLLQIIYADCPDILDQATCEYWGDYCQWNSETSQCESIDGGGGDDTEYGPYEFDSITQSDGMQDSPLYA

Radius of 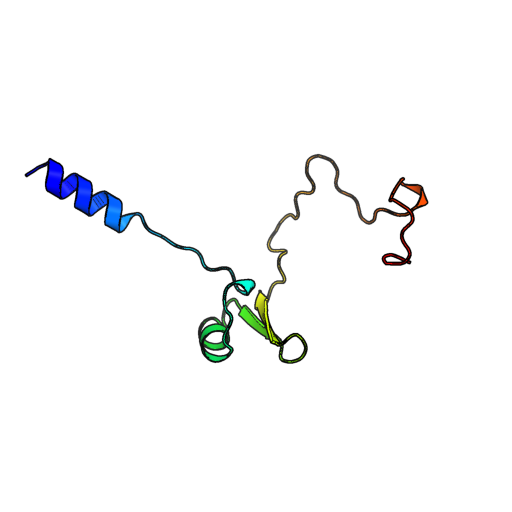gyration: 20.73 Å; chains: 1; bounding box: 38×36×60 Å